Protein AF-A0A3C0R6N0-F1 (afdb_monomer_lite)

Radius of gyration: 22.97 Å; chains: 1; bounding box: 40×44×61 Å

Foldseek 3Di:
DDDDPDPCPDPVNVVVLVVVQVVVCVVDPLDFDADPVPRPRVVVVVVSVVVVVVQFFDFFKFKAFQVVVVLVVCCVVQWAWPDWDDDVRIIITTIGHHPVNCVVRVVGTDDD

pLDDT: mean 85.27, std 15.0, range [38.34, 97.62]

Structure (mmCIF, N/CA/C/O backbone):
data_AF-A0A3C0R6N0-F1
#
_entry.id   AF-A0A3C0R6N0-F1
#
loop_
_atom_site.group_PDB
_atom_site.id
_atom_site.type_symbol
_atom_site.label_atom_id
_atom_site.label_alt_id
_atom_site.label_comp_id
_atom_site.label_asym_id
_atom_site.label_entity_id
_atom_site.label_seq_id
_atom_site.pdbx_PDB_ins_code
_atom_site.Cartn_x
_atom_site.Cartn_y
_atom_site.Cartn_z
_atom_site.occupancy
_atom_site.B_iso_or_equiv
_atom_site.auth_seq_id
_atom_site.auth_comp_id
_atom_site.auth_asym_id
_atom_site.auth_atom_id
_atom_site.pdbx_PDB_model_num
ATOM 1 N N . TRP A 1 1 ? 5.571 28.884 -35.220 1.00 38.34 1 TRP A N 1
ATOM 2 C CA . TRP A 1 1 ? 6.003 27.545 -34.778 1.00 38.34 1 TRP A CA 1
ATOM 3 C C . TRP A 1 1 ? 5.402 26.531 -35.746 1.00 38.34 1 TRP A C 1
ATOM 5 O O . TRP A 1 1 ? 4.199 26.326 -35.714 1.00 38.34 1 TRP A O 1
ATOM 15 N N . THR A 1 2 ? 6.194 25.993 -36.675 1.00 62.00 2 THR A N 1
ATOM 16 C CA . THR A 1 2 ? 5.775 24.943 -37.627 1.00 62.00 2 THR A CA 1
ATOM 17 C C . THR A 1 2 ? 6.957 24.003 -37.856 1.00 62.00 2 THR A C 1
ATOM 19 O O . THR A 1 2 ? 7.678 24.132 -38.841 1.00 62.00 2 THR A O 1
ATOM 22 N N . GLY A 1 3 ? 7.195 23.094 -36.915 1.00 42.66 3 GLY A N 1
ATOM 23 C CA . GLY A 1 3 ? 8.077 21.946 -37.111 1.00 42.66 3 GLY A CA 1
ATOM 24 C C . GLY A 1 3 ? 7.215 20.695 -37.058 1.00 42.66 3 GLY A C 1
ATOM 25 O O . GLY A 1 3 ? 6.611 20.423 -36.025 1.00 42.66 3 GLY A O 1
ATOM 26 N N . LYS A 1 4 ? 7.081 19.983 -38.180 1.00 44.44 4 LYS A N 1
ATOM 27 C CA . LYS A 1 4 ? 6.456 18.653 -38.192 1.00 44.44 4 LYS A CA 1
ATOM 28 C C . LYS A 1 4 ? 7.261 17.742 -37.252 1.00 44.44 4 LYS A C 1
ATOM 30 O O . LYS A 1 4 ? 8.486 17.830 -37.308 1.00 44.44 4 LYS A O 1
ATOM 35 N N . PRO A 1 5 ? 6.633 16.884 -36.426 1.00 48.31 5 PRO A N 1
ATOM 36 C CA . PRO A 1 5 ? 7.384 15.909 -35.650 1.00 48.31 5 PRO A CA 1
ATOM 37 C C . PRO A 1 5 ? 8.141 15.008 -36.627 1.00 48.31 5 PRO A C 1
ATOM 39 O O . PRO A 1 5 ? 7.550 14.381 -37.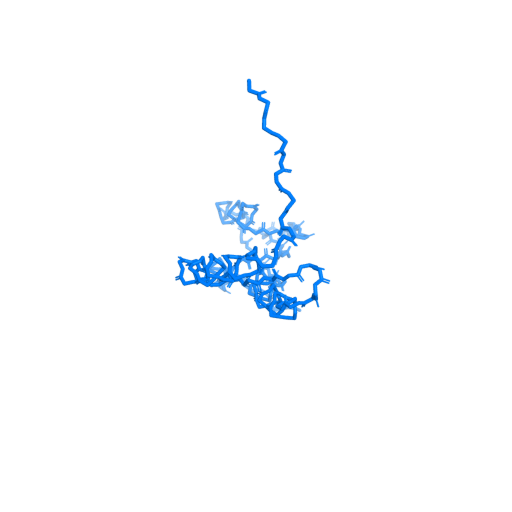509 1.00 48.31 5 PRO A O 1
ATOM 42 N N . GLU A 1 6 ? 9.462 15.029 -36.508 1.00 51.81 6 GLU A N 1
ATOM 43 C CA . GLU A 1 6 ? 10.363 14.113 -37.187 1.00 51.81 6 GLU A CA 1
ATOM 44 C C . GLU A 1 6 ? 9.938 12.683 -36.831 1.00 51.81 6 GLU A C 1
ATOM 46 O O . GLU A 1 6 ? 9.647 12.376 -35.672 1.00 51.81 6 GLU A O 1
ATOM 51 N N . ARG A 1 7 ? 9.787 11.819 -37.840 1.00 57.31 7 ARG A N 1
ATOM 52 C CA . ARG A 1 7 ? 9.424 10.420 -37.600 1.00 57.31 7 ARG A CA 1
ATOM 53 C C . ARG A 1 7 ? 10.582 9.772 -36.852 1.00 57.31 7 ARG A C 1
ATOM 55 O O . ARG A 1 7 ? 11.675 9.681 -37.392 1.00 57.31 7 ARG A O 1
ATOM 62 N N . VAL A 1 8 ? 10.300 9.276 -35.654 1.00 57.88 8 VAL A N 1
ATOM 63 C CA . VAL A 1 8 ? 11.216 8.582 -34.729 1.00 57.88 8 VAL A CA 1
ATOM 64 C C . VAL A 1 8 ? 11.896 7.314 -35.290 1.00 57.88 8 VAL A C 1
ATOM 66 O O . VAL A 1 8 ? 12.623 6.643 -34.565 1.00 57.88 8 VAL A O 1
ATOM 69 N N . ASP A 1 9 ? 11.686 6.983 -36.567 1.00 55.06 9 ASP A N 1
ATOM 70 C CA . ASP A 1 9 ? 12.014 5.696 -37.192 1.00 55.06 9 ASP A CA 1
ATOM 71 C C . ASP A 1 9 ? 13.201 5.748 -38.179 1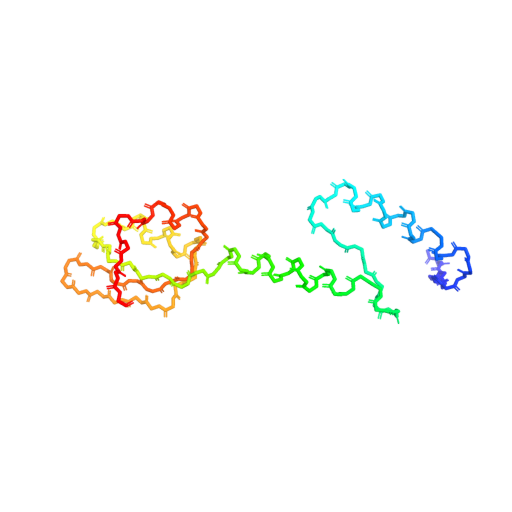.00 55.06 9 ASP A C 1
ATOM 73 O O . ASP A 1 9 ? 13.372 4.836 -38.988 1.00 55.06 9 ASP A O 1
ATOM 77 N N . GLU A 1 10 ? 14.037 6.791 -38.153 1.00 58.44 10 GLU A N 1
ATOM 78 C CA . GLU A 1 10 ? 15.311 6.756 -38.888 1.00 58.44 10 GLU A CA 1
ATOM 79 C C . GLU A 1 10 ? 16.306 5.790 -38.211 1.00 58.44 10 GLU A C 1
ATOM 81 O O . GLU A 1 10 ? 16.301 5.680 -36.986 1.00 58.44 10 GLU A O 1
ATOM 86 N N . PRO A 1 11 ? 17.195 5.098 -38.952 1.00 54.97 11 PRO A N 1
ATOM 87 C CA . PRO A 1 11 ? 18.118 4.099 -38.392 1.00 54.97 11 PRO A CA 1
ATOM 88 C C . PRO A 1 11 ? 19.066 4.637 -37.299 1.00 54.97 11 PRO A C 1
ATOM 90 O O . PRO A 1 11 ? 19.579 3.858 -36.500 1.00 54.97 11 PRO A O 1
ATOM 93 N N . GLY A 1 12 ? 19.262 5.958 -37.199 1.00 58.25 12 GLY A N 1
ATOM 94 C CA . GLY A 1 12 ? 19.956 6.592 -36.067 1.00 58.25 12 GLY A CA 1
ATOM 95 C C . GLY A 1 12 ? 19.125 6.672 -34.774 1.00 58.25 12 GLY A C 1
ATOM 96 O O . GLY A 1 12 ? 19.689 6.724 -33.683 1.00 58.25 12 GLY A 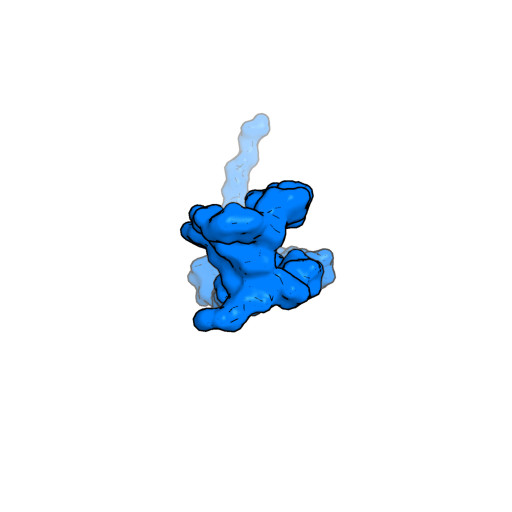O 1
ATOM 97 N N . GLY A 1 13 ? 17.794 6.623 -34.890 1.00 60.38 13 GLY A N 1
ATOM 98 C CA . GLY A 1 13 ? 16.802 6.727 -33.816 1.00 60.38 13 GLY A CA 1
ATOM 99 C C . GLY A 1 13 ? 16.845 5.582 -32.802 1.00 60.38 13 GLY A C 1
ATOM 100 O O . GLY A 1 13 ? 16.619 5.774 -31.609 1.00 60.38 13 GLY A O 1
ATOM 101 N N . GLU A 1 14 ? 17.184 4.375 -33.249 1.00 64.19 14 GLU A N 1
ATOM 102 C CA . GLU A 1 14 ? 17.203 3.196 -32.378 1.00 64.19 14 GLU A CA 1
ATOM 103 C C . GLU A 1 14 ? 18.411 3.203 -31.425 1.00 64.19 14 GLU A C 1
ATOM 105 O O . GLU A 1 14 ? 18.277 2.854 -30.251 1.00 64.19 14 GLU A O 1
ATOM 110 N N . SER A 1 15 ? 19.562 3.704 -31.890 1.00 69.38 15 SER A N 1
ATOM 111 C CA . SER A 1 15 ? 20.764 3.865 -31.062 1.00 69.38 15 SER A CA 1
ATOM 112 C C . SER A 1 15 ? 20.575 4.930 -29.979 1.00 69.38 15 SER A C 1
ATOM 114 O O . SER A 1 15 ? 20.906 4.687 -28.819 1.00 69.38 15 SER A O 1
ATOM 116 N N . ILE A 1 16 ? 19.995 6.086 -30.329 1.00 74.00 16 ILE A N 1
ATOM 117 C CA . ILE A 1 16 ? 19.727 7.164 -29.359 1.00 74.00 16 ILE A CA 1
ATOM 118 C C . ILE A 1 16 ? 18.676 6.750 -28.319 1.00 74.00 16 ILE A C 1
ATOM 120 O O . ILE A 1 16 ? 18.833 7.050 -27.137 1.00 74.00 16 ILE A O 1
ATOM 124 N N . ASN A 1 17 ? 17.638 6.003 -28.716 1.00 81.06 17 ASN A N 1
ATOM 125 C CA . ASN A 1 17 ? 16.629 5.498 -27.780 1.00 81.06 17 ASN A CA 1
ATOM 126 C C . ASN A 1 17 ? 17.234 4.521 -26.768 1.00 81.06 17 ASN A C 1
ATOM 128 O O . ASN A 1 17 ? 16.894 4.566 -25.584 1.00 81.06 17 ASN A O 1
ATOM 132 N N . ARG A 1 18 ? 18.162 3.666 -27.214 1.00 81.75 18 ARG A N 1
ATOM 133 C CA . ARG A 1 18 ? 18.865 2.731 -26.334 1.00 81.75 18 ARG A CA 1
ATOM 134 C C . ARG A 1 18 ? 19.722 3.465 -25.304 1.00 81.75 18 ARG A C 1
ATOM 136 O O . ARG A 1 18 ? 19.542 3.230 -24.111 1.00 81.75 18 ARG A O 1
ATOM 143 N N . GLU A 1 19 ? 20.551 4.411 -25.733 1.00 86.31 19 GLU A N 1
ATOM 144 C CA . GLU A 1 19 ? 21.422 5.186 -24.838 1.00 86.31 19 GLU A CA 1
ATOM 145 C C . GLU A 1 19 ? 20.629 6.008 -23.799 1.00 86.31 19 GLU A C 1
ATOM 147 O O . GLU A 1 19 ? 20.955 6.023 -22.604 1.00 86.31 19 GLU A O 1
ATOM 152 N N . LEU A 1 20 ? 19.525 6.634 -24.224 1.00 88.00 20 LEU A N 1
ATOM 153 C CA . LEU A 1 20 ? 18.612 7.338 -23.321 1.00 88.00 20 LEU A CA 1
ATOM 154 C C . LEU A 1 20 ? 17.970 6.381 -22.310 1.00 88.00 20 LEU A C 1
ATOM 156 O O . LEU A 1 20 ? 17.941 6.675 -21.113 1.00 88.00 20 LEU A O 1
ATOM 160 N N . SER A 1 21 ? 17.487 5.222 -22.766 1.00 89.69 21 SER A N 1
ATOM 161 C CA . SER A 1 21 ? 16.852 4.232 -21.892 1.00 89.69 21 SER A CA 1
ATOM 162 C C . SER A 1 21 ? 17.812 3.698 -20.822 1.00 89.69 21 SER A C 1
ATOM 164 O O . SER A 1 21 ? 17.441 3.624 -19.651 1.00 89.69 21 SER A O 1
ATOM 166 N N . GLU A 1 22 ? 19.072 3.432 -21.175 1.00 90.06 22 GLU A N 1
ATOM 167 C CA . GLU A 1 22 ? 20.106 2.991 -20.232 1.00 90.06 22 GLU A CA 1
ATOM 168 C C . GLU A 1 22 ? 20.413 4.058 -19.180 1.00 90.06 22 GLU A C 1
ATOM 170 O O . GLU A 1 22 ? 20.565 3.753 -17.993 1.00 90.06 22 GLU A O 1
ATOM 175 N N . THR A 1 23 ? 20.473 5.320 -19.603 1.00 94.00 23 THR A N 1
ATOM 176 C CA . THR A 1 23 ? 20.675 6.456 -18.700 1.00 94.00 23 THR A CA 1
ATOM 177 C C . THR A 1 23 ? 19.533 6.561 -17.689 1.00 94.00 23 THR A C 1
ATOM 179 O O . THR A 1 23 ? 19.775 6.742 -16.493 1.00 94.00 23 THR A O 1
ATOM 182 N N . TYR A 1 24 ? 18.284 6.402 -18.137 1.00 92.94 24 TYR A N 1
ATOM 183 C CA . TYR A 1 24 ? 17.119 6.463 -17.257 1.00 92.94 24 TYR A CA 1
ATOM 184 C C . TYR A 1 24 ? 17.023 5.273 -16.304 1.00 92.94 24 TYR A C 1
ATOM 186 O O . TYR A 1 24 ? 16.756 5.487 -15.122 1.00 92.94 24 TYR A O 1
ATOM 194 N N . VAL A 1 25 ? 17.323 4.056 -16.766 1.00 94.38 25 VAL A N 1
ATOM 195 C CA . VAL A 1 25 ? 17.342 2.861 -15.905 1.00 94.38 25 VAL A CA 1
ATOM 196 C C . VAL A 1 25 ? 18.372 3.003 -14.783 1.00 94.38 25 VAL A C 1
ATOM 198 O O . VAL A 1 25 ? 18.080 2.685 -13.633 1.00 94.38 25 VAL A O 1
ATOM 201 N N . LYS A 1 26 ? 19.555 3.558 -15.076 1.00 92.12 26 LYS A N 1
ATOM 202 C CA . LYS A 1 26 ? 20.571 3.853 -14.049 1.00 92.12 26 LYS A CA 1
ATOM 203 C C . LYS A 1 26 ? 20.110 4.920 -13.054 1.00 92.12 26 LYS A C 1
ATOM 205 O O . LYS A 1 26 ? 20.456 4.851 -11.878 1.00 92.12 26 LYS A O 1
ATOM 210 N N . ARG A 1 27 ? 19.357 5.921 -13.519 1.00 95.88 27 ARG A N 1
ATOM 211 C CA . ARG A 1 27 ? 18.901 7.050 -12.695 1.00 95.88 27 ARG A CA 1
ATOM 212 C C . ARG A 1 27 ? 17.706 6.709 -11.804 1.00 95.88 27 ARG A C 1
ATOM 214 O O . ARG A 1 27 ? 17.578 7.301 -10.735 1.00 95.88 27 ARG A O 1
ATOM 221 N N . PHE A 1 28 ? 16.835 5.800 -12.236 1.00 91.69 28 PHE A N 1
ATOM 222 C CA . PHE A 1 28 ? 15.596 5.452 -11.545 1.00 91.69 28 PHE A CA 1
ATOM 223 C C . PHE A 1 28 ? 15.597 3.968 -11.148 1.00 91.69 28 PHE A C 1
ATOM 225 O O . PHE A 1 28 ? 15.173 3.120 -11.939 1.00 91.69 28 PHE A O 1
ATOM 232 N N . PRO A 1 29 ? 16.057 3.633 -9.928 1.00 87.62 29 PRO A N 1
ATOM 233 C CA . PRO A 1 29 ? 16.032 2.263 -9.426 1.00 87.62 29 PRO A CA 1
ATOM 234 C C . PRO A 1 29 ? 14.627 1.650 -9.511 1.00 87.62 29 PRO A C 1
ATOM 236 O O . PRO A 1 29 ? 13.645 2.294 -9.148 1.00 87.62 29 PRO A O 1
ATOM 239 N N . GLY A 1 30 ? 14.533 0.415 -10.008 1.00 85.25 30 GLY A N 1
ATOM 240 C CA . GLY A 1 30 ? 13.260 -0.288 -10.220 1.00 85.25 30 GLY A CA 1
ATOM 241 C C . GLY A 1 30 ? 12.550 0.031 -11.543 1.00 85.25 30 GLY A C 1
ATOM 242 O O . GLY A 1 30 ? 11.520 -0.571 -11.833 1.00 85.25 30 GLY A O 1
ATOM 243 N N . SER A 1 31 ? 13.083 0.941 -12.366 1.00 93.69 31 SER A N 1
ATOM 244 C CA . SER A 1 31 ? 12.559 1.172 -13.718 1.00 93.69 31 SER A CA 1
ATOM 245 C C . SER A 1 31 ? 13.048 0.118 -14.719 1.00 93.69 31 SER A C 1
ATOM 247 O O . SER A 1 31 ? 14.138 -0.443 -14.587 1.00 93.69 31 SER A O 1
ATOM 249 N N . VAL A 1 32 ? 12.230 -0.147 -15.741 1.00 95.19 32 VAL A N 1
ATOM 250 C CA . VAL A 1 32 ? 12.504 -1.128 -16.799 1.00 95.19 32 VAL A CA 1
ATOM 251 C C . VAL A 1 32 ? 12.340 -0.449 -18.157 1.00 95.19 32 VAL A C 1
ATOM 253 O O . VAL A 1 32 ? 11.286 0.117 -18.445 1.00 95.19 32 VAL A O 1
ATOM 256 N N . ALA A 1 33 ? 13.373 -0.509 -18.999 1.00 95.19 33 ALA A N 1
ATOM 257 C CA . ALA A 1 33 ? 13.281 -0.080 -20.392 1.00 95.19 33 ALA A CA 1
ATOM 258 C C . ALA A 1 33 ? 12.511 -1.124 -21.217 1.00 95.19 33 ALA A C 1
ATOM 260 O O . ALA A 1 33 ? 12.824 -2.315 -21.142 1.00 95.19 33 ALA A O 1
ATOM 261 N N . ILE A 1 34 ? 11.528 -0.674 -22.004 1.00 94.81 34 ILE A N 1
ATOM 262 C CA . ILE A 1 34 ? 10.722 -1.537 -22.875 1.00 94.81 34 ILE A CA 1
ATOM 263 C C . ILE A 1 34 ? 10.602 -0.975 -24.293 1.00 94.81 34 ILE A C 1
ATOM 265 O O . ILE A 1 34 ? 10.682 0.235 -24.505 1.00 94.81 34 ILE A O 1
ATOM 269 N N . SER A 1 35 ? 10.303 -1.852 -25.247 1.00 92.25 35 SER A N 1
ATOM 270 C CA . SER A 1 35 ? 9.852 -1.493 -26.590 1.00 92.25 35 SER A CA 1
ATOM 271 C C . SER A 1 35 ? 8.492 -2.125 -26.856 1.00 92.25 35 SER A C 1
ATOM 273 O O . SER A 1 35 ? 8.379 -3.334 -27.038 1.00 92.25 35 SER A O 1
ATOM 275 N N . ALA A 1 36 ? 7.446 -1.302 -26.938 1.00 90.19 36 ALA A N 1
ATOM 276 C CA . ALA A 1 36 ? 6.104 -1.777 -27.287 1.00 90.19 36 ALA A CA 1
ATOM 277 C C . ALA A 1 36 ? 6.026 -2.339 -28.721 1.00 90.19 36 ALA A C 1
ATOM 279 O O . ALA A 1 36 ? 5.158 -3.153 -29.017 1.00 90.19 36 ALA A O 1
ATOM 280 N N . ARG A 1 37 ? 6.942 -1.915 -29.606 1.00 88.31 37 ARG A N 1
ATOM 281 C CA . ARG A 1 37 ? 7.009 -2.359 -31.005 1.00 88.31 37 ARG A CA 1
ATOM 282 C C . ARG A 1 37 ? 7.557 -3.775 -31.133 1.00 88.31 37 ARG A C 1
ATOM 284 O O . ARG A 1 37 ? 7.032 -4.563 -31.909 1.00 88.31 37 ARG A O 1
ATOM 291 N N . THR A 1 38 ? 8.643 -4.069 -30.420 1.00 90.75 38 THR A N 1
ATOM 292 C CA . THR A 1 38 ? 9.364 -5.348 -30.541 1.00 90.75 38 THR A CA 1
ATOM 293 C C . THR A 1 38 ? 9.032 -6.322 -29.415 1.00 90.75 38 THR A C 1
ATOM 295 O O . THR A 1 38 ? 9.363 -7.497 -29.518 1.00 90.75 38 THR A O 1
ATOM 298 N N . GLY A 1 39 ? 8.401 -5.847 -28.339 1.00 91.56 39 GLY A N 1
ATOM 299 C CA . GLY A 1 39 ? 8.176 -6.614 -27.114 1.00 91.56 39 GLY A CA 1
ATOM 300 C C . GLY A 1 39 ? 9.405 -6.695 -26.202 1.00 91.56 39 GLY A C 1
ATOM 301 O O . GLY A 1 39 ? 9.338 -7.322 -25.146 1.00 91.56 39 GLY A O 1
ATOM 302 N N . GLU A 1 40 ? 10.526 -6.059 -26.567 1.00 94.25 40 GLU A N 1
ATOM 303 C CA . GLU A 1 40 ? 11.739 -6.063 -25.744 1.00 94.25 40 GLU A CA 1
ATOM 304 C C . GLU A 1 40 ? 11.438 -5.505 -24.344 1.00 94.25 40 GLU A C 1
ATOM 306 O O . GLU A 1 40 ? 10.806 -4.459 -24.203 1.00 94.25 40 GLU A O 1
ATOM 311 N N . GLY A 1 41 ? 11.872 -6.218 -23.300 1.00 94.19 41 GLY A N 1
ATOM 312 C CA . GLY A 1 41 ? 11.744 -5.786 -21.904 1.00 94.19 41 GLY A CA 1
ATOM 313 C C . GLY A 1 41 ? 10.360 -5.966 -21.267 1.00 94.19 41 GLY A C 1
ATOM 314 O O . GLY A 1 41 ? 10.240 -5.766 -20.060 1.00 94.19 41 GLY A O 1
ATOM 315 N N . VAL A 1 42 ? 9.333 -6.387 -22.015 1.00 96.06 42 VAL A N 1
ATOM 316 C CA . VAL A 1 42 ? 7.965 -6.531 -21.481 1.00 96.06 42 VAL A CA 1
ATOM 317 C C . VAL A 1 42 ? 7.890 -7.575 -20.362 1.00 96.06 42 VAL A C 1
ATOM 319 O O . VAL A 1 42 ? 7.292 -7.296 -19.328 1.00 96.06 42 VAL A O 1
ATOM 322 N N . ASP A 1 43 ? 8.562 -8.721 -20.492 1.00 96.38 43 ASP A N 1
ATOM 323 C CA . ASP A 1 43 ? 8.578 -9.741 -19.429 1.00 96.38 43 ASP A CA 1
ATOM 324 C C . ASP A 1 43 ? 9.204 -9.213 -18.131 1.00 96.38 43 ASP A C 1
ATOM 326 O O . ASP A 1 43 ? 8.692 -9.454 -17.038 1.00 96.38 43 ASP A O 1
ATOM 330 N N . LYS A 1 44 ? 10.275 -8.416 -18.247 1.00 95.31 44 LYS A N 1
ATOM 331 C CA . LYS A 1 44 ? 10.922 -7.764 -17.098 1.00 95.31 44 LYS A CA 1
ATOM 332 C C . LYS A 1 44 ? 9.995 -6.740 -16.446 1.00 95.31 44 LYS A C 1
ATOM 334 O O . LYS A 1 44 ? 9.984 -6.623 -15.226 1.00 95.31 44 LYS A O 1
ATOM 339 N N . LEU A 1 45 ? 9.207 -6.015 -17.243 1.00 94.94 45 LEU A N 1
ATOM 340 C CA . LEU A 1 45 ? 8.201 -5.090 -16.728 1.00 94.94 45 LEU A CA 1
ATOM 341 C C . LEU A 1 45 ? 7.096 -5.842 -15.978 1.00 94.94 45 LEU A C 1
ATOM 343 O O . LEU A 1 45 ? 6.723 -5.432 -14.882 1.00 94.94 45 LEU A O 1
ATOM 347 N N . VAL A 1 46 ? 6.590 -6.941 -16.542 1.00 94.19 46 VAL A N 1
ATOM 348 C CA . VAL A 1 46 ? 5.578 -7.781 -15.887 1.00 94.19 46 VAL A CA 1
ATOM 349 C C . VAL A 1 46 ? 6.117 -8.335 -14.572 1.00 94.19 46 VAL A C 1
ATOM 351 O O . VAL A 1 46 ? 5.421 -8.258 -13.564 1.00 94.19 46 VAL A O 1
ATOM 354 N N . GLN A 1 47 ? 7.357 -8.823 -14.551 1.00 93.12 47 GLN A N 1
ATOM 355 C CA . GLN A 1 47 ? 7.998 -9.308 -13.332 1.00 93.12 47 GLN A CA 1
ATOM 356 C C . GLN A 1 47 ? 8.134 -8.199 -12.277 1.00 93.12 47 GLN A C 1
ATOM 358 O O . GLN A 1 47 ? 7.690 -8.378 -11.146 1.00 93.12 47 GLN A O 1
ATOM 363 N N . ALA A 1 48 ? 8.675 -7.034 -12.644 1.00 90.81 48 ALA A N 1
ATOM 364 C CA . ALA A 1 48 ? 8.817 -5.907 -11.722 1.00 90.81 48 ALA A CA 1
ATOM 365 C C . ALA A 1 48 ? 7.455 -5.452 -11.165 1.00 90.81 48 ALA A C 1
ATOM 367 O O . ALA A 1 48 ? 7.323 -5.141 -9.981 1.00 90.81 48 ALA A O 1
ATOM 368 N N . LEU A 1 49 ? 6.414 -5.472 -12.003 1.00 88.38 49 LEU A N 1
ATOM 369 C CA . LEU A 1 49 ? 5.048 -5.187 -11.582 1.00 88.38 49 LEU A CA 1
ATOM 370 C C . LEU A 1 49 ? 4.513 -6.260 -10.624 1.00 88.38 49 LEU A C 1
ATOM 372 O O . LEU A 1 49 ? 3.890 -5.916 -9.623 1.00 88.38 49 LEU A O 1
ATOM 376 N N . GLN A 1 50 ? 4.749 -7.544 -10.894 1.00 87.75 50 GLN A N 1
ATOM 377 C CA . GLN A 1 50 ? 4.349 -8.638 -10.005 1.00 87.75 50 GLN A CA 1
ATOM 378 C C . GLN A 1 50 ? 5.033 -8.539 -8.641 1.00 87.75 50 GLN A C 1
ATOM 380 O O . GLN A 1 50 ? 4.366 -8.708 -7.622 1.00 87.75 50 GLN A O 1
ATOM 385 N N . GLU A 1 51 ? 6.327 -8.230 -8.601 1.00 83.81 51 GLU A N 1
ATOM 386 C CA . GLU A 1 51 ? 7.086 -8.027 -7.363 1.00 83.81 51 GLU A CA 1
ATOM 387 C C . GLU A 1 51 ? 6.536 -6.832 -6.572 1.00 83.81 51 GLU A C 1
ATOM 389 O O . GLU A 1 51 ? 6.221 -6.959 -5.383 1.00 83.81 51 GLU A O 1
ATOM 394 N N . ALA A 1 52 ? 6.305 -5.703 -7.250 1.00 79.75 52 ALA A N 1
ATOM 395 C CA . ALA A 1 52 ? 5.699 -4.520 -6.648 1.00 79.75 52 ALA A CA 1
ATOM 396 C C . ALA A 1 52 ? 4.302 -4.825 -6.078 1.00 79.75 52 ALA A C 1
ATOM 398 O O . ALA A 1 52 ? 4.015 -4.505 -4.925 1.00 79.75 52 ALA A O 1
ATOM 399 N N . LEU A 1 53 ? 3.442 -5.501 -6.845 1.00 76.56 53 LEU A N 1
ATOM 400 C CA . LEU A 1 53 ? 2.087 -5.860 -6.420 1.00 76.56 53 LEU A CA 1
ATOM 401 C C . LEU A 1 53 ? 2.072 -6.891 -5.287 1.00 76.56 53 LEU A C 1
ATOM 403 O O . LEU A 1 53 ? 1.239 -6.781 -4.386 1.00 76.56 53 LEU A O 1
ATOM 407 N N . SER A 1 54 ? 2.989 -7.860 -5.306 1.00 69.44 54 SER A N 1
ATOM 408 C CA . SER A 1 54 ? 3.117 -8.882 -4.257 1.00 69.44 54 SER A CA 1
ATOM 409 C C . SER A 1 54 ? 3.487 -8.255 -2.916 1.00 69.44 54 SER A C 1
ATOM 411 O O . SER A 1 54 ? 2.951 -8.652 -1.884 1.00 69.44 54 SER A O 1
ATOM 413 N N . SER A 1 55 ? 4.333 -7.220 -2.927 1.00 61.66 55 SER A N 1
ATOM 414 C CA . SER A 1 55 ? 4.661 -6.458 -1.717 1.00 61.66 55 SER A CA 1
ATOM 415 C C . SER A 1 55 ? 3.484 -5.633 -1.171 1.00 61.66 55 SER A C 1
ATOM 417 O O . SER A 1 55 ? 3.472 -5.278 0.005 1.00 61.66 55 SER A O 1
ATOM 419 N N . TRP A 1 56 ? 2.474 -5.337 -1.998 1.00 62.62 56 TRP A N 1
ATOM 420 C CA . TRP A 1 56 ? 1.446 -4.336 -1.698 1.00 62.62 56 TRP A CA 1
ATOM 421 C C . TRP A 1 56 ? 0.132 -4.878 -1.118 1.00 62.62 56 TRP A C 1
ATOM 423 O O . TRP A 1 56 ? -0.725 -4.075 -0.744 1.00 62.62 56 TRP A O 1
ATOM 433 N N . ARG A 1 57 ? -0.117 -6.197 -1.084 1.00 60.88 57 ARG A N 1
ATOM 434 C CA . ARG A 1 57 ? -1.489 -6.703 -0.835 1.00 60.88 57 ARG A CA 1
ATOM 435 C C . ARG A 1 57 ? -1.573 -8.066 -0.147 1.00 60.88 57 ARG A C 1
ATOM 437 O O . ARG A 1 57 ? -2.305 -8.939 -0.612 1.00 60.88 57 ARG A O 1
ATOM 444 N N . LEU A 1 58 ? -0.936 -8.245 1.011 1.00 70.81 58 LEU A N 1
ATOM 445 C CA . LEU A 1 58 ? -1.435 -9.288 1.911 1.00 70.81 58 LEU A CA 1
ATOM 446 C C . LEU A 1 58 ? -2.787 -8.831 2.465 1.00 70.81 58 LEU A C 1
ATOM 448 O O . LEU A 1 58 ? -2.905 -7.787 3.109 1.00 70.81 58 LEU A O 1
ATOM 452 N N . ARG A 1 59 ? -3.835 -9.585 2.128 1.00 87.50 59 ARG A N 1
ATOM 453 C CA . ARG A 1 59 ? -5.152 -9.421 2.737 1.00 87.50 59 ARG A CA 1
ATOM 454 C C . ARG A 1 59 ? -5.031 -9.847 4.191 1.00 87.50 59 ARG A C 1
ATOM 456 O O . ARG A 1 59 ? -4.873 -11.032 4.468 1.00 87.50 59 ARG A O 1
ATOM 463 N N . SER A 1 60 ? -5.155 -8.888 5.093 1.00 90.00 60 SER A N 1
ATOM 464 C CA . SER A 1 60 ? -5.013 -9.104 6.527 1.00 90.00 60 SER A CA 1
ATOM 465 C C . SER A 1 60 ? -6.327 -8.837 7.245 1.00 90.00 60 SER A C 1
ATOM 467 O O . SER A 1 60 ? -7.165 -8.057 6.781 1.00 90.00 60 SER A O 1
ATOM 469 N N . ARG A 1 61 ? -6.510 -9.520 8.376 1.00 94.81 61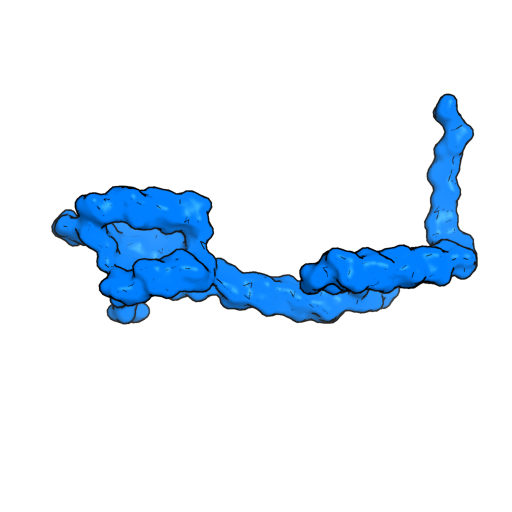 ARG A N 1
ATOM 470 C CA . ARG A 1 61 ? -7.655 -9.354 9.271 1.00 94.81 61 ARG A CA 1
ATOM 471 C C . ARG A 1 61 ? -7.170 -8.798 10.600 1.00 94.81 61 ARG A C 1
ATOM 473 O O . ARG A 1 61 ? -6.243 -9.353 11.190 1.00 94.81 61 ARG A O 1
ATOM 480 N N . PHE A 1 62 ? -7.812 -7.737 11.065 1.00 95.69 62 PHE A N 1
ATOM 481 C CA . PHE A 1 62 ? -7.483 -7.067 12.314 1.00 95.69 62 PHE A CA 1
ATOM 482 C C . PHE A 1 62 ? -8.706 -7.011 13.222 1.00 95.69 62 PHE A C 1
ATOM 484 O O . PHE A 1 62 ? -9.804 -6.710 12.755 1.00 95.69 62 PHE A O 1
ATOM 491 N N . ARG A 1 63 ? -8.502 -7.242 14.519 1.00 97.31 63 ARG A N 1
ATOM 492 C CA . ARG A 1 63 ? -9.467 -6.925 15.577 1.00 97.31 63 ARG A CA 1
ATOM 493 C C . ARG A 1 63 ? -8.892 -5.771 16.390 1.00 97.31 63 ARG A C 1
ATOM 495 O O . ARG A 1 63 ? -7.920 -5.946 17.122 1.00 97.31 63 ARG A O 1
ATOM 502 N N . ILE A 1 64 ? -9.447 -4.579 16.200 1.00 96.75 64 ILE A N 1
ATOM 503 C CA . ILE A 1 64 ? -8.925 -3.334 16.769 1.00 96.75 64 ILE A CA 1
ATOM 504 C C . ILE A 1 64 ? -9.960 -2.760 17.733 1.00 96.75 64 ILE A C 1
ATOM 506 O O . ILE A 1 64 ? -11.087 -2.539 17.298 1.00 96.75 64 ILE A O 1
ATOM 510 N N . PRO A 1 65 ? -9.601 -2.427 18.984 1.00 97.06 65 PRO A N 1
ATOM 511 C CA . PRO A 1 65 ? -10.514 -1.732 19.882 1.00 97.06 65 PRO A CA 1
ATOM 512 C C . PRO A 1 65 ? -11.056 -0.450 19.244 1.00 97.06 65 PRO A C 1
ATOM 514 O O . PRO A 1 65 ? -10.300 0.367 18.717 1.00 97.06 65 PRO A O 1
ATOM 517 N N . SER A 1 66 ? -12.367 -0.253 19.301 1.00 94.75 66 SER A N 1
ATOM 518 C CA . SER A 1 66 ? -13.085 0.868 18.681 1.00 94.75 66 SER A CA 1
ATOM 519 C C . SER A 1 66 ? -12.612 2.242 19.177 1.00 94.75 66 SER A C 1
ATOM 521 O O . SER A 1 66 ? -12.686 3.227 18.439 1.00 94.75 66 SER A O 1
ATOM 523 N N . ASN A 1 67 ? -12.040 2.311 20.385 1.00 96.00 67 ASN A N 1
ATOM 524 C CA . AS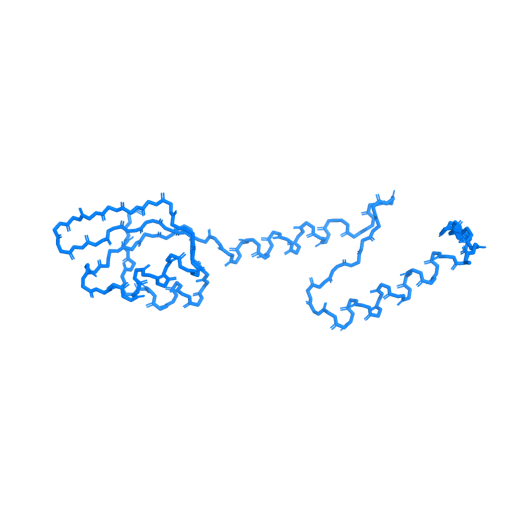N A 1 67 ? -11.416 3.519 20.929 1.00 96.00 67 ASN A CA 1
ATOM 525 C C . ASN A 1 67 ? -10.076 3.893 20.255 1.00 96.00 67 ASN A C 1
ATOM 527 O O . ASN A 1 67 ? -9.622 5.028 20.395 1.00 96.00 67 ASN A O 1
ATOM 531 N N . GLN A 1 68 ? -9.462 2.996 19.474 1.00 96.50 68 GLN A N 1
ATOM 532 C CA . GLN A 1 68 ? -8.254 3.253 18.675 1.00 96.50 68 GLN A CA 1
ATOM 533 C C . GLN A 1 68 ? -8.599 3.916 17.329 1.00 96.50 68 GLN A C 1
ATOM 535 O O . GLN A 1 68 ? -8.138 3.501 16.262 1.00 96.50 68 GLN A O 1
ATOM 540 N N . SER A 1 69 ? -9.410 4.975 17.360 1.00 94.81 69 SER A N 1
ATOM 541 C CA . SER A 1 69 ? -9.935 5.654 16.164 1.00 94.81 69 SER A CA 1
ATOM 542 C C . SER A 1 69 ? -8.840 6.173 15.224 1.00 94.81 69 SER A C 1
ATOM 544 O O . SER A 1 69 ? -8.981 6.100 14.002 1.00 94.81 69 SER A O 1
ATOM 546 N N . ALA A 1 70 ? -7.709 6.627 15.773 1.00 96.31 70 ALA A N 1
ATOM 547 C CA . ALA A 1 70 ? -6.556 7.077 14.995 1.00 96.31 70 ALA A CA 1
ATOM 548 C C . ALA A 1 70 ? -5.960 5.960 14.120 1.00 96.31 70 ALA A C 1
ATOM 550 O O . ALA A 1 70 ? -5.580 6.216 12.975 1.00 96.31 70 ALA A O 1
ATOM 551 N N . LEU A 1 71 ? -5.919 4.731 14.642 1.00 95.38 71 LEU A N 1
ATOM 552 C CA . LEU A 1 71 ? -5.377 3.563 13.952 1.00 95.38 71 LEU A CA 1
ATOM 553 C C . LEU A 1 71 ? -6.321 3.088 12.843 1.00 95.38 71 LEU A C 1
ATOM 555 O O . LEU A 1 71 ? -5.887 2.836 11.722 1.00 95.38 71 LEU A O 1
ATOM 559 N N . ILE A 1 72 ? -7.625 3.055 13.128 1.00 96.00 72 ILE A N 1
ATOM 560 C CA . ILE A 1 72 ? -8.664 2.748 12.135 1.00 96.00 72 ILE A CA 1
ATOM 561 C C . ILE A 1 72 ? -8.602 3.763 10.982 1.00 96.00 72 ILE A C 1
ATOM 563 O O . ILE A 1 72 ? -8.581 3.386 9.811 1.00 96.00 72 ILE A O 1
ATOM 567 N N . ALA A 1 73 ? -8.486 5.056 11.295 1.00 96.62 73 ALA A N 1
ATOM 568 C CA . ALA A 1 73 ? -8.357 6.103 10.286 1.00 96.62 73 ALA A CA 1
ATOM 569 C C . ALA A 1 73 ? -7.062 5.978 9.459 1.00 96.62 73 ALA A C 1
ATOM 571 O O . ALA A 1 73 ? -7.057 6.297 8.273 1.00 96.62 73 ALA A O 1
ATOM 572 N N . GLU A 1 74 ? -5.959 5.523 10.056 1.00 95.62 74 GLU A N 1
ATOM 573 C CA . GLU A 1 74 ? -4.707 5.259 9.338 1.00 95.62 74 GLU A CA 1
ATOM 574 C C . GLU A 1 74 ? -4.851 4.108 8.338 1.00 95.62 74 GLU A C 1
ATOM 576 O O . GLU A 1 74 ? -4.407 4.250 7.200 1.00 95.62 74 GLU A O 1
ATOM 581 N N . ILE A 1 75 ? -5.559 3.034 8.704 1.00 94.50 75 ILE A N 1
ATOM 582 C CA . ILE A 1 75 ? -5.887 1.935 7.783 1.00 94.50 75 ILE A CA 1
ATOM 583 C C . ILE A 1 75 ? -6.709 2.440 6.595 1.00 94.50 75 ILE A C 1
ATOM 585 O O . ILE A 1 75 ? -6.435 2.053 5.463 1.00 94.50 75 ILE A O 1
ATOM 589 N N . HIS A 1 76 ? -7.666 3.343 6.819 1.00 94.81 76 HIS A N 1
ATOM 590 C CA . HIS A 1 76 ? -8.435 3.950 5.729 1.00 94.81 76 HIS A CA 1
ATOM 591 C C . HIS A 1 76 ? -7.599 4.843 4.801 1.00 94.81 76 HIS A C 1
ATOM 593 O O . HIS A 1 76 ? -7.911 4.933 3.617 1.00 94.81 76 HIS A O 1
ATOM 599 N N . ARG A 1 77 ? -6.573 5.531 5.321 1.00 95.00 77 ARG A N 1
ATOM 600 C CA . ARG A 1 77 ? -5.734 6.447 4.525 1.00 95.00 77 ARG A CA 1
ATOM 601 C C . ARG A 1 77 ? -4.626 5.734 3.756 1.00 95.00 77 ARG A C 1
ATOM 603 O O . ARG A 1 77 ? -4.352 6.104 2.622 1.00 95.00 77 ARG A O 1
ATOM 610 N N . ALA A 1 78 ? -3.949 4.788 4.401 1.00 91.06 78 ALA A N 1
ATOM 611 C CA . ALA A 1 78 ? -2.753 4.136 3.869 1.00 91.06 78 ALA A CA 1
ATOM 612 C C . ALA A 1 78 ? -3.026 2.729 3.314 1.00 91.06 78 ALA A C 1
ATOM 614 O O . ALA A 1 78 ? -2.213 2.204 2.559 1.00 91.06 78 ALA A O 1
ATOM 615 N N . GLY A 1 79 ? -4.148 2.112 3.689 1.00 89.81 79 GLY A N 1
ATOM 616 C CA . GLY A 1 79 ? -4.581 0.810 3.196 1.00 89.81 79 GLY A CA 1
ATOM 617 C C . GLY A 1 79 ? -5.819 0.890 2.306 1.00 89.81 79 GLY A C 1
ATOM 618 O O . GLY A 1 79 ? -6.322 1.955 1.955 1.00 89.81 79 GLY A O 1
ATOM 619 N N . HIS A 1 80 ? -6.329 -0.284 1.953 1.00 90.88 80 HIS A N 1
ATOM 620 C CA . HIS A 1 80 ? -7.576 -0.462 1.226 1.00 90.88 80 HIS A CA 1
ATOM 621 C C . HIS A 1 80 ? -8.481 -1.420 2.004 1.00 90.88 80 HIS A C 1
ATOM 623 O O . HIS A 1 80 ? -8.252 -2.633 2.018 1.00 90.88 80 HIS A O 1
ATOM 629 N N . VAL A 1 81 ? -9.492 -0.861 2.673 1.00 94.12 81 VAL A N 1
ATOM 630 C CA . VAL A 1 81 ? -10.462 -1.612 3.482 1.00 94.12 81 VAL A CA 1
ATOM 631 C C . VAL A 1 81 ? -11.433 -2.358 2.570 1.00 94.12 81 VAL A C 1
ATOM 633 O O . VAL A 1 81 ? -12.088 -1.758 1.725 1.00 94.12 81 VAL A O 1
ATOM 636 N N . LEU A 1 82 ? -11.514 -3.673 2.759 1.00 94.38 82 LEU A N 1
ATOM 637 C CA . LEU A 1 82 ? -12.427 -4.581 2.065 1.00 94.38 82 LEU A CA 1
ATOM 638 C C . LEU A 1 82 ? -13.707 -4.815 2.875 1.00 94.38 82 LEU A C 1
ATOM 640 O O . LEU A 1 82 ? -14.780 -4.967 2.303 1.00 94.38 82 LEU A O 1
ATOM 644 N N . GLU A 1 83 ? -13.587 -4.864 4.203 1.00 96.38 83 GLU A N 1
ATOM 645 C CA . GLU A 1 83 ? -14.701 -5.088 5.123 1.00 96.38 83 GLU A CA 1
ATOM 646 C C . GLU A 1 83 ? -14.409 -4.416 6.468 1.00 96.38 83 GLU A C 1
ATOM 648 O O . GLU A 1 83 ? -13.271 -4.438 6.940 1.00 96.38 83 GLU A O 1
ATOM 653 N N . LEU A 1 84 ? -15.440 -3.838 7.085 1.00 96.25 84 LEU A N 1
ATOM 654 C CA . LEU A 1 84 ? -15.409 -3.293 8.439 1.00 96.25 84 LEU A CA 1
ATOM 655 C C . LEU A 1 84 ? -16.719 -3.664 9.139 1.00 96.25 84 LEU A C 1
ATOM 657 O O . LEU A 1 84 ? -17.801 -3.354 8.640 1.00 96.25 84 LEU A O 1
ATOM 661 N N . LYS A 1 85 ? -16.612 -4.310 10.297 1.00 97.12 85 LYS A N 1
ATOM 662 C CA . LYS A 1 85 ? -17.730 -4.636 11.186 1.00 97.12 85 LYS A CA 1
ATOM 663 C C . LYS A 1 85 ? -17.391 -4.201 12.600 1.00 97.12 85 LYS A C 1
ATOM 665 O O . LYS A 1 85 ? -16.245 -4.322 13.013 1.00 97.12 85 LYS A O 1
ATOM 670 N N . TYR A 1 86 ? -18.385 -3.735 13.339 1.00 96.31 86 TYR A N 1
ATOM 671 C CA . TYR A 1 86 ? -18.237 -3.449 14.761 1.00 96.31 86 TYR A CA 1
ATOM 672 C C . TYR A 1 86 ? -18.908 -4.563 15.566 1.00 96.31 86 TYR A C 1
ATOM 674 O O . TYR A 1 86 ? -20.076 -4.873 15.331 1.00 96.31 86 TYR A O 1
ATOM 682 N N . GLU A 1 87 ? -18.164 -5.170 16.488 1.00 95.31 87 GLU A N 1
ATOM 683 C CA . GLU A 1 87 ? -18.624 -6.226 17.391 1.00 95.31 87 GLU A CA 1
ATOM 684 C C . GLU A 1 87 ? -18.253 -5.850 18.828 1.00 95.31 87 GLU A C 1
ATOM 686 O O . GLU A 1 87 ? -17.082 -5.876 19.204 1.00 95.31 87 GLU A O 1
ATOM 691 N N . GLY A 1 88 ? -19.252 -5.486 19.638 1.00 94.69 88 GLY A N 1
ATOM 692 C CA . GLY A 1 88 ? -19.012 -4.970 20.986 1.00 94.69 88 GLY A CA 1
ATOM 693 C C . GLY A 1 88 ? -18.127 -3.723 20.947 1.00 94.69 88 GLY A C 1
ATOM 694 O O . GLY A 1 88 ? -18.438 -2.767 20.239 1.00 94.69 88 GLY A O 1
ATOM 695 N N . ASP A 1 89 ? -17.011 -3.771 21.673 1.00 95.69 89 ASP A N 1
ATOM 696 C CA . ASP A 1 89 ? -16.037 -2.680 21.733 1.00 95.69 89 ASP A CA 1
ATOM 697 C C . ASP A 1 89 ? -14.943 -2.776 20.659 1.00 95.69 89 ASP A C 1
ATOM 699 O O . ASP A 1 89 ? -14.028 -1.953 20.670 1.00 95.69 89 ASP A O 1
ATOM 703 N N . ASP A 1 90 ? -15.037 -3.711 19.708 1.00 97.62 90 ASP A N 1
ATOM 704 C CA . ASP A 1 90 ? -14.029 -3.941 18.671 1.00 97.62 90 ASP A CA 1
ATOM 705 C C . ASP A 1 90 ? -14.524 -3.614 17.253 1.00 97.62 90 ASP A C 1
ATOM 707 O O . ASP A 1 90 ? -15.689 -3.785 16.895 1.00 97.62 90 ASP A O 1
ATOM 711 N N . ALA A 1 91 ? -13.586 -3.197 16.406 1.00 97.19 91 ALA A N 1
ATOM 712 C CA . ALA A 1 91 ? -13.700 -3.101 14.961 1.00 97.19 91 ALA A CA 1
ATOM 713 C C . ALA A 1 91 ? -12.956 -4.277 14.308 1.00 97.19 91 ALA A C 1
ATOM 715 O O . ALA A 1 91 ? -11.732 -4.399 14.417 1.00 97.19 91 ALA A O 1
ATOM 716 N N . LEU A 1 92 ? -13.693 -5.132 13.603 1.00 97.50 92 LEU A N 1
ATOM 717 C CA . LEU A 1 92 ? -13.156 -6.180 12.745 1.00 97.50 92 LEU A CA 1
ATOM 718 C C . LEU A 1 92 ? -12.937 -5.625 11.347 1.00 97.50 92 LEU A C 1
ATOM 720 O O . LEU A 1 92 ? -13.892 -5.251 10.666 1.00 97.50 92 LEU A O 1
ATOM 724 N N . ILE A 1 93 ? -11.682 -5.580 10.918 1.00 96.75 93 ILE A N 1
ATOM 725 C CA . ILE A 1 93 ? -11.281 -4.972 9.654 1.00 96.75 93 ILE A CA 1
ATOM 726 C C . ILE A 1 93 ? -10.595 -6.013 8.788 1.00 96.75 93 ILE A C 1
ATOM 728 O O . ILE A 1 93 ? -9.630 -6.647 9.207 1.00 96.75 93 ILE A O 1
ATOM 732 N N . VAL A 1 94 ? -11.052 -6.141 7.549 1.00 95.56 94 VAL A N 1
ATOM 733 C CA . VAL A 1 94 ? -10.347 -6.868 6.496 1.00 95.56 94 VAL A CA 1
ATOM 734 C C . VAL A 1 94 ? -9.807 -5.838 5.519 1.00 95.56 94 VAL A C 1
ATOM 736 O O . VAL A 1 94 ? -10.583 -5.075 4.948 1.00 95.56 94 VAL A O 1
ATOM 739 N N . ALA A 1 95 ? -8.495 -5.795 5.310 1.00 93.75 95 ALA A N 1
ATOM 740 C CA . ALA A 1 95 ? -7.874 -4.789 4.452 1.00 93.75 95 ALA A CA 1
ATOM 741 C C . ALA A 1 95 ? -6.615 -5.315 3.756 1.00 93.75 95 ALA A C 1
ATOM 743 O O . ALA A 1 95 ? -5.938 -6.211 4.260 1.00 93.75 95 ALA A O 1
ATOM 744 N N . HIS A 1 96 ? -6.282 -4.718 2.613 1.00 91.12 96 HIS A N 1
ATOM 745 C CA . HIS A 1 96 ? -4.905 -4.716 2.122 1.00 91.12 96 HIS A CA 1
ATOM 746 C C . HIS A 1 96 ? -4.180 -3.546 2.779 1.00 91.12 96 HIS A C 1
ATOM 748 O O . HIS A 1 96 ? -4.658 -2.413 2.705 1.00 91.12 96 HIS A O 1
ATOM 754 N N . VAL A 1 97 ? -3.047 -3.808 3.419 1.00 89.44 97 VAL A N 1
ATOM 755 C CA . VAL A 1 97 ? -2.220 -2.770 4.042 1.00 89.44 97 VAL A CA 1
ATOM 756 C C . VAL A 1 97 ? -0.771 -2.904 3.573 1.00 89.44 97 VAL A C 1
ATOM 758 O O . VAL A 1 97 ? -0.326 -4.028 3.328 1.00 89.44 97 VAL A O 1
ATOM 761 N N . PRO A 1 98 ? -0.032 -1.789 3.442 1.00 86.75 98 PRO A N 1
ATOM 762 C CA . PRO A 1 98 ? 1.388 -1.836 3.120 1.00 86.75 98 PRO A CA 1
ATOM 763 C C . PRO A 1 98 ? 2.196 -2.492 4.259 1.00 86.75 98 PRO A C 1
ATOM 765 O O . PRO A 1 98 ? 1.744 -2.470 5.412 1.00 86.75 98 PRO A O 1
ATOM 768 N N . PRO A 1 99 ? 3.382 -3.066 3.974 1.00 84.56 99 PRO A N 1
ATOM 769 C CA . PRO A 1 99 ? 4.166 -3.836 4.944 1.00 84.56 99 PRO A CA 1
ATOM 770 C C . PRO A 1 99 ? 4.490 -3.086 6.240 1.00 84.56 99 PRO A C 1
ATOM 772 O O . PRO A 1 99 ? 4.437 -3.667 7.322 1.00 84.56 99 PRO A O 1
ATOM 775 N N . GLU A 1 100 ? 4.782 -1.790 6.155 1.00 87.44 100 GLU A N 1
ATOM 776 C CA . GLU A 1 100 ? 5.127 -0.955 7.309 1.00 87.44 100 GLU A CA 1
ATOM 777 C C . GLU A 1 100 ? 3.927 -0.802 8.251 1.00 87.44 100 GLU A C 1
ATOM 779 O O . GLU A 1 100 ? 4.055 -0.886 9.476 1.00 87.44 100 GLU A O 1
ATOM 784 N N . LEU A 1 101 ? 2.732 -0.628 7.677 1.00 90.00 101 LEU A N 1
ATOM 785 C CA . LEU A 1 101 ? 1.495 -0.566 8.444 1.00 90.00 101 LEU A CA 1
ATOM 786 C C . LEU A 1 101 ? 1.112 -1.949 8.985 1.00 90.00 101 LEU A C 1
ATOM 788 O O . LEU A 1 101 ? 0.655 -2.044 10.120 1.00 90.00 101 LEU A O 1
ATOM 792 N N . ALA A 1 102 ? 1.343 -3.020 8.219 1.00 88.75 102 ALA A N 1
ATOM 793 C CA . ALA A 1 102 ? 1.123 -4.390 8.675 1.00 88.75 102 ALA A CA 1
ATOM 794 C C . ALA A 1 102 ? 1.946 -4.705 9.936 1.00 88.75 102 ALA A C 1
ATOM 796 O O . ALA A 1 102 ? 1.383 -5.179 10.917 1.00 88.75 102 ALA A O 1
ATOM 797 N N . GLN A 1 103 ? 3.239 -4.352 9.952 1.00 89.25 103 GLN A N 1
ATOM 798 C CA . GLN A 1 103 ? 4.107 -4.522 11.127 1.00 89.25 103 GLN A CA 1
ATOM 799 C C . GLN A 1 103 ? 3.589 -3.749 12.346 1.00 89.25 103 GLN A C 1
ATOM 801 O O . GLN A 1 103 ? 3.565 -4.267 13.460 1.00 89.25 103 GLN A O 1
ATOM 806 N N . LYS A 1 104 ? 3.117 -2.512 12.150 1.00 91.81 104 LYS A N 1
ATOM 807 C CA . LYS A 1 104 ? 2.521 -1.705 13.227 1.00 91.81 104 LYS A CA 1
ATOM 808 C C . LYS A 1 104 ? 1.235 -2.327 13.789 1.00 91.81 104 LYS A C 1
ATOM 810 O O . LYS A 1 104 ? 0.937 -2.161 14.975 1.00 91.81 104 LYS A O 1
ATOM 815 N N . LEU A 1 105 ? 0.470 -3.009 12.938 1.00 92.62 105 LEU A N 1
ATOM 816 C CA . LEU A 1 105 ? -0.812 -3.636 13.263 1.00 92.62 105 LEU A CA 1
ATOM 817 C C . LEU A 1 105 ? -0.695 -5.085 13.744 1.00 92.62 105 LEU A C 1
ATOM 819 O O . LEU A 1 105 ? -1.717 -5.666 14.099 1.00 92.62 105 LEU A O 1
ATOM 823 N N . ASP A 1 106 ? 0.510 -5.651 13.800 1.00 92.69 106 ASP A N 1
ATOM 824 C CA . ASP A 1 106 ? 0.739 -7.076 14.062 1.00 92.69 106 ASP A CA 1
ATOM 825 C C . ASP A 1 106 ? 0.080 -7.558 15.367 1.00 92.69 106 ASP A C 1
ATOM 827 O O . ASP A 1 106 ? -0.593 -8.583 15.402 1.00 92.69 106 ASP A O 1
ATOM 831 N N . ARG A 1 107 ? 0.117 -6.733 16.422 1.00 94.50 107 ARG A N 1
ATOM 832 C CA . ARG A 1 107 ? -0.542 -7.031 17.711 1.00 94.50 107 ARG A CA 1
ATOM 833 C C . ARG A 1 107 ? -2.075 -7.113 17.657 1.00 94.50 107 ARG A C 1
ATOM 835 O O . ARG A 1 107 ? -2.688 -7.572 18.614 1.00 94.50 107 ARG A O 1
ATOM 842 N N . TYR A 1 108 ? -2.688 -6.606 16.591 1.00 94.94 108 TYR A N 1
ATOM 843 C CA . TYR A 1 108 ? -4.131 -6.659 1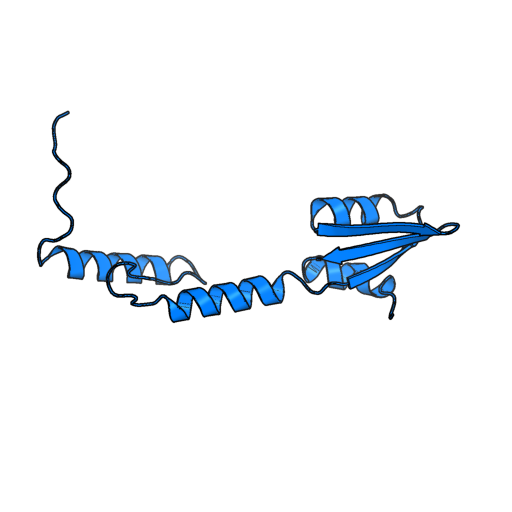6.345 1.00 94.94 108 TYR A CA 1
ATOM 844 C C . TYR A 1 108 ? -4.493 -7.695 15.280 1.00 94.94 108 TYR A C 1
ATOM 846 O O . TYR A 1 108 ? -5.672 -7.832 14.944 1.00 94.94 108 TYR A O 1
ATOM 854 N N . ALA A 1 109 ? -3.502 -8.390 14.711 1.00 92.19 109 ALA A N 1
ATOM 855 C CA . ALA A 1 109 ? -3.737 -9.419 13.720 1.00 92.19 109 ALA A CA 1
ATOM 856 C C . ALA A 1 109 ? -4.588 -10.533 14.336 1.00 92.19 109 ALA A C 1
ATOM 858 O O . ALA A 1 109 ? -4.283 -11.081 15.394 1.00 92.19 109 ALA A O 1
ATOM 859 N N . SER A 1 110 ? -5.678 -10.867 13.658 1.00 87.06 110 SER A N 1
ATOM 860 C CA . SER A 1 110 ? -6.547 -11.973 14.041 1.00 87.06 110 SER A CA 1
ATOM 861 C C . SER A 1 110 ? -6.373 -13.099 13.032 1.00 87.06 110 SER A C 1
ATOM 863 O O . SER A 1 110 ? -6.577 -12.884 11.835 1.00 87.06 110 SER A O 1
ATOM 865 N N . GLN A 1 111 ? -6.009 -14.292 13.502 1.00 63.75 111 GLN A N 1
ATOM 866 C CA . GLN A 1 111 ? -6.012 -15.489 12.667 1.00 63.75 111 GLN A CA 1
ATOM 867 C C . GLN A 1 111 ? -7.447 -15.973 12.474 1.00 63.75 111 GLN A C 1
ATOM 869 O O . GLN A 1 111 ? -8.158 -16.259 13.435 1.00 63.75 111 GLN A O 1
ATOM 874 N N . SER A 1 112 ? -7.852 -16.062 11.213 1.00 46.19 112 SER A N 1
ATOM 875 C CA . SER A 1 112 ? -8.946 -16.905 10.745 1.00 46.19 112 SER A CA 1
ATOM 876 C C . SER A 1 112 ? -8.716 -17.247 9.288 1.00 46.19 112 SER A C 1
ATOM 878 O O . SER A 1 112 ? -7.989 -16.477 8.618 1.00 46.19 112 SER A O 1
#

Sequence (112 aa):
WTGKPERVDEPGGESINRELSETYVKRFPGSVAISARTGEGVDKLVQALQEALSSWRLRSRFRIPSNQSALIAEIHRAGHVLELKYEGDDALIVAHVPPELAQKLDRYASQS

Secondary structure (DSSP, 8-state):
---PPPPTTSTTHHHHHHHHHHHHHHHSTT-----TTT-TTHHHHHHHHHHHHHHH--EEEEEEETT-HHHHHHHHHHSEEEEEEEETTEEEEEEE--HHHHHHHGGGB---